Protein AF-A0A956KR50-F1 (afdb_monomer_lite)

Radius of gyration: 16.0 Å; chains: 1; bounding box: 27×36×49 Å

Structure (mmCIF, N/CA/C/O backbone):
data_AF-A0A956KR50-F1
#
_entry.id   AF-A0A956KR50-F1
#
loop_
_atom_site.group_PDB
_atom_site.id
_atom_site.type_symbol
_atom_site.label_atom_id
_atom_site.label_alt_id
_at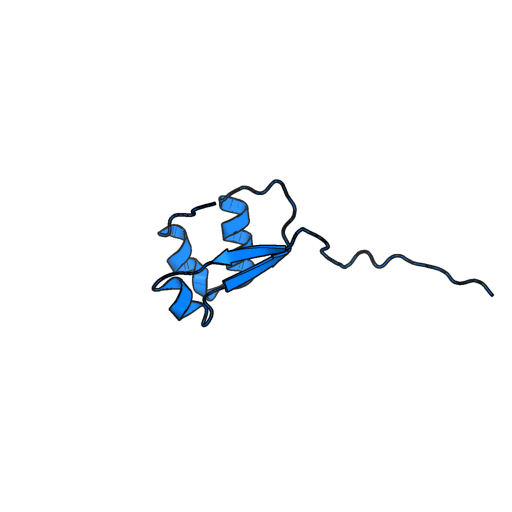om_site.label_comp_id
_atom_site.label_asym_id
_atom_site.label_entity_id
_atom_site.label_seq_id
_atom_site.pdbx_PDB_ins_code
_atom_site.Cartn_x
_atom_site.Cartn_y
_atom_site.Cartn_z
_atom_site.occupancy
_atom_site.B_iso_or_equiv
_atom_site.auth_seq_id
_atom_site.auth_comp_id
_atom_site.auth_asym_id
_atom_site.auth_atom_id
_atom_site.pdbx_PDB_model_num
ATOM 1 N N . MET A 1 1 ? -17.184 24.273 -37.558 1.00 56.03 1 MET A N 1
ATOM 2 C CA . MET A 1 1 ? -17.101 22.911 -36.995 1.00 56.03 1 MET A CA 1
ATOM 3 C C . MET A 1 1 ? -15.642 22.504 -37.015 1.00 56.03 1 MET A C 1
ATOM 5 O O . MET A 1 1 ? -15.150 22.153 -38.075 1.00 56.03 1 MET A O 1
ATOM 9 N N . THR A 1 2 ? -14.945 22.604 -35.890 1.00 51.25 2 THR A N 1
ATOM 10 C CA . THR A 1 2 ? -13.597 22.040 -35.741 1.00 51.25 2 THR A CA 1
ATOM 11 C C . THR A 1 2 ? -13.448 21.665 -34.277 1.00 51.25 2 THR A C 1
ATOM 13 O O . THR A 1 2 ? -13.272 22.511 -33.407 1.00 51.25 2 THR A O 1
ATOM 16 N N . GLN A 1 3 ? -13.677 20.383 -34.017 1.00 54.84 3 GLN A N 1
ATOM 17 C CA . GLN A 1 3 ? -13.494 19.739 -32.729 1.00 54.84 3 GLN A CA 1
ATOM 18 C C . GLN A 1 3 ? -11.992 19.458 -32.602 1.00 54.84 3 GLN A C 1
ATOM 20 O O . GLN A 1 3 ? -11.478 18.567 -33.272 1.00 54.84 3 GLN A O 1
ATOM 25 N N . SER A 1 4 ? -11.281 20.268 -31.814 1.00 52.56 4 SER A N 1
ATOM 26 C CA . SER A 1 4 ? -9.937 19.924 -31.343 1.00 52.56 4 SER A CA 1
ATOM 27 C C . SER A 1 4 ? -10.091 18.865 -30.261 1.00 52.56 4 SER A C 1
ATOM 29 O O . SER A 1 4 ? -10.425 19.177 -29.121 1.00 52.56 4 SER A O 1
ATOM 31 N N . SER A 1 5 ? -9.913 17.605 -30.641 1.00 56.19 5 SER A N 1
ATOM 32 C CA . SER A 1 5 ? -9.684 16.517 -29.699 1.00 56.19 5 SER A CA 1
ATOM 33 C C . SER A 1 5 ? -8.253 16.630 -29.189 1.00 56.19 5 SER A C 1
ATOM 35 O O . SER A 1 5 ? -7.321 16.176 -29.846 1.00 56.19 5 SER A O 1
ATOM 37 N N . ASP A 1 6 ? -8.090 17.268 -28.038 1.00 59.03 6 ASP A N 1
ATOM 38 C CA . ASP A 1 6 ? -6.897 17.113 -27.213 1.00 59.03 6 ASP A CA 1
ATOM 39 C C . ASP A 1 6 ? -7.118 15.856 -26.350 1.00 59.03 6 ASP A C 1
ATOM 41 O O . ASP A 1 6 ? -8.103 15.809 -25.603 1.00 59.03 6 ASP A O 1
ATOM 45 N N . PRO A 1 7 ? -6.331 14.775 -26.499 1.00 59.19 7 PRO A N 1
ATOM 46 C CA . PRO A 1 7 ? -6.391 13.674 -25.555 1.00 59.19 7 PRO A CA 1
ATOM 47 C C . PRO A 1 7 ? -5.732 14.122 -24.247 1.00 59.19 7 PRO A C 1
ATOM 49 O O . PRO A 1 7 ? -4.521 14.310 -24.195 1.00 59.19 7 PRO A O 1
ATOM 52 N N . ASP A 1 8 ? -6.544 14.272 -23.201 1.00 49.12 8 ASP A N 1
ATOM 53 C CA . ASP A 1 8 ? -6.107 14.542 -21.830 1.00 49.12 8 ASP A CA 1
ATOM 54 C C . ASP A 1 8 ? -4.979 13.568 -21.411 1.00 49.12 8 ASP A C 1
ATOM 56 O O . ASP A 1 8 ? -5.218 12.357 -21.332 1.00 49.12 8 ASP A O 1
ATOM 60 N N . PRO A 1 9 ? -3.745 14.041 -21.146 1.00 56.41 9 PRO A N 1
ATOM 61 C CA . PRO A 1 9 ? -2.628 13.171 -20.776 1.00 56.41 9 PRO A CA 1
ATOM 62 C C . PRO A 1 9 ? -2.618 12.787 -19.283 1.00 56.41 9 PRO A C 1
ATOM 64 O O . PRO A 1 9 ? -1.616 12.271 -18.791 1.00 56.41 9 PRO A O 1
ATOM 67 N N . THR A 1 10 ? -3.703 13.025 -18.539 1.00 54.50 10 THR A N 1
ATOM 68 C CA . THR A 1 10 ? -3.709 12.997 -17.064 1.00 54.50 10 THR A CA 1
ATOM 69 C C . THR A 1 10 ? -4.512 11.852 -16.459 1.00 54.50 10 THR A C 1
ATOM 71 O O . THR A 1 10 ? -4.786 11.848 -15.259 1.00 54.50 10 THR A O 1
ATOM 74 N N . SER A 1 11 ? -4.876 10.844 -17.250 1.00 51.12 11 SER A N 1
ATOM 75 C CA . SER A 1 11 ? -5.398 9.593 -16.698 1.00 51.12 11 SER A CA 1
ATOM 76 C C . SER A 1 11 ? -4.236 8.627 -16.477 1.00 51.12 11 SER A C 1
ATOM 78 O O . SER A 1 11 ? -3.687 8.140 -17.468 1.00 51.12 11 SER A O 1
ATOM 80 N N . PRO A 1 12 ? -3.849 8.299 -15.226 1.00 53.91 12 PRO A N 1
ATOM 81 C CA . PRO A 1 12 ? -2.981 7.159 -14.973 1.00 53.91 12 PRO A CA 1
ATOM 82 C C . PRO A 1 12 ? -3.774 5.887 -15.302 1.00 53.91 12 PRO A C 1
ATOM 84 O O . PRO A 1 12 ? -4.334 5.227 -14.428 1.00 53.91 12 PRO A O 1
ATOM 87 N N . SER A 1 13 ? -3.850 5.563 -16.594 1.00 58.00 13 SER A N 1
ATOM 88 C CA . SER A 1 13 ? -4.469 4.354 -17.150 1.00 58.00 13 SER A CA 1
ATOM 89 C C . SER A 1 13 ? -3.567 3.126 -16.975 1.00 58.00 13 SER A C 1
ATOM 91 O O . SER A 1 13 ? -3.607 2.198 -17.783 1.00 58.00 13 SER A O 1
ATOM 93 N N . GLY A 1 14 ? -2.733 3.120 -15.931 1.00 62.66 14 GLY A N 1
ATOM 94 C CA . GLY A 1 14 ? -2.004 1.933 -15.512 1.00 62.66 14 GLY A CA 1
ATOM 95 C C . GLY A 1 14 ? -2.992 0.854 -15.047 1.00 62.66 14 GLY A C 1
ATOM 96 O O . GLY A 1 14 ? -4.072 1.182 -14.537 1.00 62.66 14 GLY A O 1
ATOM 97 N N . PRO A 1 15 ? -2.682 -0.438 -15.234 1.00 71.75 15 PRO A N 1
ATOM 98 C CA . PRO A 1 15 ? -3.535 -1.522 -14.764 1.00 71.75 15 PRO A CA 1
ATOM 99 C C . PRO A 1 15 ? -3.835 -1.389 -13.263 1.00 71.75 15 PRO A C 1
ATOM 101 O O . PRO A 1 15 ? -2.956 -1.108 -12.447 1.00 71.75 15 PRO A O 1
ATOM 104 N N . ALA A 1 16 ? -5.096 -1.619 -12.892 1.00 81.50 16 ALA A N 1
ATOM 105 C CA . ALA A 1 16 ? -5.518 -1.599 -11.498 1.00 81.50 16 ALA A CA 1
ATOM 106 C C . ALA A 1 16 ? -5.003 -2.854 -10.775 1.00 81.50 16 ALA A C 1
ATOM 108 O O . ALA A 1 16 ? -5.523 -3.956 -10.969 1.00 81.50 16 ALA A O 1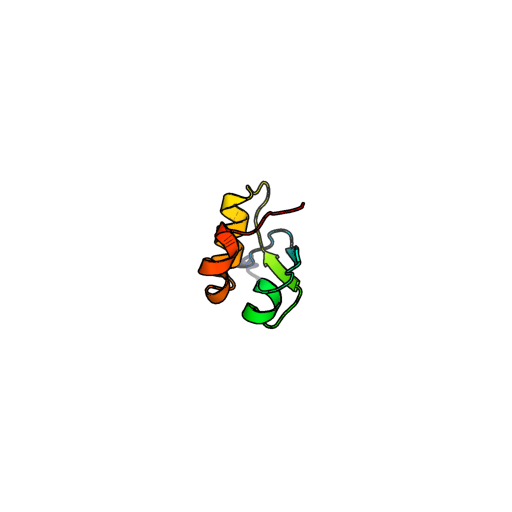
ATOM 109 N N . LEU A 1 17 ? -4.001 -2.684 -9.914 1.00 91.69 17 LEU A N 1
ATOM 110 C CA . LEU A 1 17 ? -3.499 -3.734 -9.038 1.00 91.69 17 LEU A CA 1
ATOM 111 C C . LEU A 1 17 ? -4.317 -3.773 -7.746 1.00 91.69 17 LEU A C 1
ATOM 113 O O . LEU A 1 17 ? -4.478 -2.771 -7.045 1.00 91.69 17 LEU A O 1
ATOM 117 N N . ARG A 1 18 ? -4.815 -4.963 -7.414 1.00 94.12 18 ARG A N 1
ATOM 118 C CA . ARG A 1 18 ? -5.569 -5.220 -6.188 1.00 94.12 18 ARG A CA 1
ATOM 119 C C . ARG A 1 18 ? -4.630 -5.731 -5.099 1.00 94.12 18 ARG A C 1
ATOM 121 O O . ARG A 1 18 ? -4.065 -6.811 -5.232 1.00 94.12 18 ARG A O 1
ATOM 128 N N . VAL A 1 19 ? -4.497 -4.973 -4.014 1.00 94.25 19 VAL A N 1
ATOM 129 C CA . VAL A 1 19 ? -3.638 -5.311 -2.871 1.00 94.25 19 VAL A CA 1
ATOM 130 C C . VAL A 1 19 ? -4.511 -5.692 -1.683 1.00 94.25 19 VAL A C 1
ATOM 132 O O . VAL A 1 19 ? -5.366 -4.916 -1.260 1.00 94.25 19 VAL A O 1
ATOM 135 N N . LEU A 1 20 ? -4.289 -6.884 -1.133 1.00 96.00 2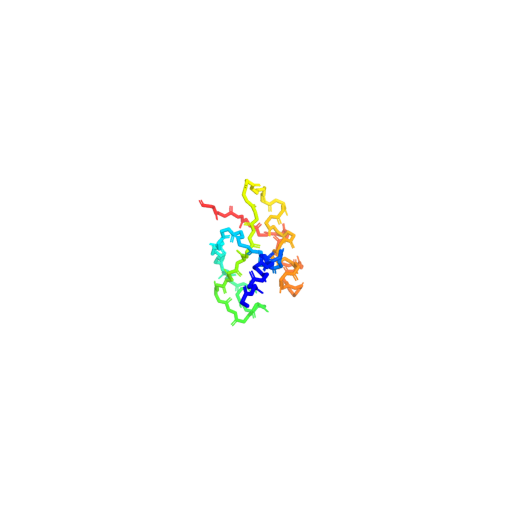0 LEU A N 1
ATOM 136 C CA . LEU A 1 20 ? -5.023 -7.385 0.028 1.00 96.00 20 LEU A CA 1
ATOM 137 C C . LEU A 1 20 ? -4.225 -7.158 1.311 1.00 96.00 20 LEU A C 1
ATOM 139 O O . LEU A 1 20 ? -3.054 -7.525 1.404 1.00 96.00 20 LEU A O 1
ATOM 143 N N . LEU A 1 21 ? -4.878 -6.566 2.309 1.00 94.56 21 LEU A N 1
ATOM 144 C CA . LEU A 1 21 ? -4.292 -6.250 3.605 1.00 94.56 21 LEU A CA 1
ATOM 145 C C . LEU A 1 21 ? -4.803 -7.208 4.679 1.00 94.56 21 LEU A C 1
ATOM 147 O O . LEU A 1 21 ? -6.003 -7.459 4.813 1.00 94.56 21 LEU A O 1
ATOM 151 N N . PHE A 1 22 ? -3.879 -7.687 5.509 1.00 94.50 22 PHE A N 1
ATOM 152 C CA . PHE A 1 22 ? -4.156 -8.634 6.585 1.00 94.50 22 PHE A CA 1
ATOM 153 C C . PHE A 1 22 ? -3.715 -8.084 7.945 1.00 94.50 22 PHE A C 1
ATOM 155 O O . PHE A 1 22 ? -2.886 -7.175 8.037 1.00 94.50 22 PHE A O 1
ATOM 162 N N . ALA A 1 23 ? -4.276 -8.660 9.011 1.00 93.56 23 ALA A N 1
ATOM 163 C CA . ALA A 1 23 ? -3.903 -8.394 10.401 1.00 93.56 23 ALA A CA 1
ATOM 164 C C . ALA A 1 23 ? -3.799 -6.885 10.728 1.00 93.56 23 ALA A C 1
ATOM 166 O O . ALA A 1 23 ? -4.732 -6.123 10.460 1.00 93.56 23 ALA A O 1
ATOM 167 N N . GLY A 1 24 ? -2.673 -6.451 11.306 1.00 91.94 24 GLY A N 1
ATOM 168 C CA . GLY A 1 24 ? -2.462 -5.069 11.740 1.00 91.94 24 GLY A CA 1
ATOM 169 C C . GLY A 1 24 ? -2.456 -4.042 10.603 1.00 91.94 24 GLY A C 1
ATOM 170 O O . GLY A 1 24 ? -2.826 -2.894 10.831 1.00 91.94 24 GLY A O 1
ATOM 171 N N . LEU A 1 25 ? -2.102 -4.425 9.367 1.00 92.00 25 LEU A N 1
ATOM 172 C CA . LEU A 1 25 ? -2.177 -3.508 8.220 1.00 92.00 25 LEU A CA 1
ATOM 173 C C . LEU A 1 25 ? -3.626 -3.181 7.856 1.00 92.00 25 LEU A C 1
ATOM 175 O O . LEU A 1 25 ? -3.938 -2.022 7.611 1.00 92.00 25 LEU A O 1
ATOM 179 N N . ARG A 1 26 ? -4.527 -4.172 7.900 1.00 94.31 26 ARG A N 1
ATOM 180 C CA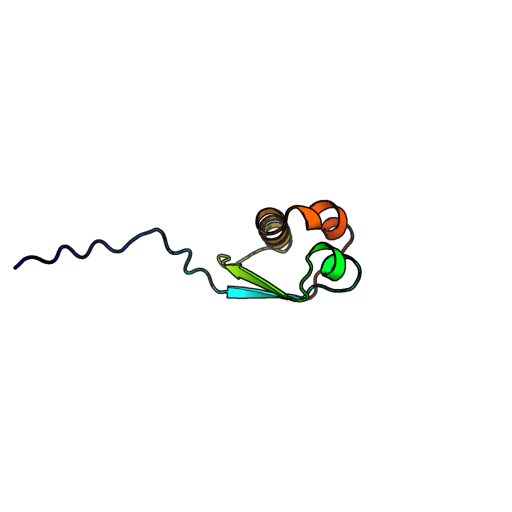 . ARG A 1 26 ? -5.964 -3.952 7.668 1.00 94.31 26 ARG A CA 1
ATOM 181 C C . ARG A 1 26 ? -6.562 -2.989 8.691 1.00 94.31 26 ARG A C 1
ATOM 183 O O . ARG A 1 26 ? -7.350 -2.122 8.335 1.00 94.31 26 ARG A O 1
ATOM 190 N N . GLN A 1 27 ? -6.192 -3.148 9.963 1.00 92.38 27 GLN A N 1
ATOM 191 C CA . GLN A 1 27 ? -6.663 -2.268 11.036 1.00 92.38 27 GLN A CA 1
ATOM 192 C C . GLN A 1 27 ? -6.184 -0.827 10.829 1.00 92.38 27 GLN A C 1
ATOM 194 O O . GLN A 1 27 ? -6.978 0.095 10.966 1.00 92.38 27 GLN A O 1
ATOM 199 N N . ARG A 1 28 ? -4.916 -0.643 10.439 1.00 91.12 28 ARG A N 1
ATOM 200 C CA . ARG A 1 28 ? -4.339 0.679 10.148 1.00 91.12 28 ARG A CA 1
ATOM 201 C C . ARG A 1 28 ? -4.926 1.333 8.897 1.00 91.12 28 ARG A C 1
ATOM 203 O O . ARG A 1 28 ? -5.140 2.538 8.895 1.00 91.12 28 ARG A O 1
ATOM 210 N N . ALA A 1 29 ? -5.198 0.553 7.853 1.00 90.56 29 ALA A N 1
ATOM 211 C CA . ALA A 1 29 ? -5.786 1.056 6.611 1.00 90.56 29 ALA A CA 1
ATOM 212 C C . ALA A 1 29 ? -7.291 1.342 6.723 1.00 90.56 29 ALA A C 1
ATOM 214 O O . ALA A 1 29 ? -7.839 2.054 5.889 1.00 90.56 29 ALA A O 1
ATOM 215 N N . GLY A 1 30 ? -7.986 0.726 7.686 1.00 94.00 30 GLY A N 1
ATOM 2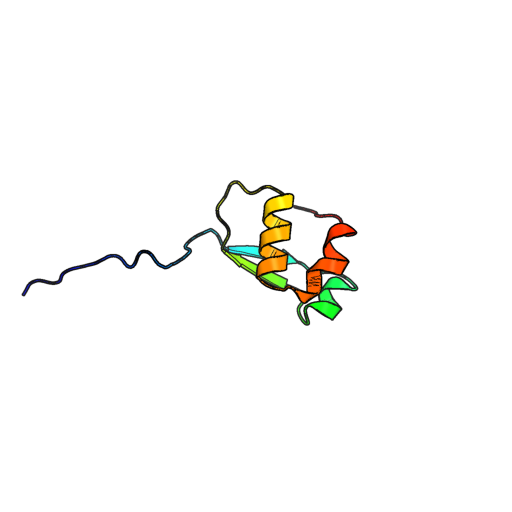16 C CA . GLY A 1 30 ? -9.451 0.757 7.773 1.00 94.00 30 GLY A CA 1
ATOM 217 C C . GLY A 1 30 ? -10.164 -0.050 6.676 1.00 94.00 30 GLY A C 1
ATOM 218 O O . GLY A 1 30 ? -11.389 -0.114 6.658 1.00 94.00 30 GLY A O 1
ATOM 219 N N . THR A 1 31 ? -9.414 -0.701 5.782 1.00 93.56 31 THR A N 1
ATOM 220 C CA . THR A 1 31 ? -9.919 -1.514 4.669 1.00 93.56 31 THR A CA 1
ATOM 221 C C . THR A 1 31 ? -9.079 -2.779 4.491 1.00 93.56 31 THR A C 1
ATOM 223 O O . THR A 1 31 ? -7.893 -2.813 4.821 1.00 93.56 31 THR A O 1
ATOM 226 N N . ALA A 1 32 ? -9.704 -3.840 3.977 1.00 95.25 32 ALA A N 1
ATOM 227 C CA . ALA A 1 32 ? -9.045 -5.101 3.627 1.00 95.25 32 ALA A CA 1
ATOM 228 C C . ALA A 1 32 ? -8.409 -5.088 2.230 1.00 95.25 32 ALA A C 1
ATOM 230 O O . ALA A 1 32 ? -7.635 -5.985 1.906 1.00 95.25 32 ALA A O 1
ATOM 231 N N . GLU A 1 33 ? -8.754 -4.104 1.403 1.00 94.88 33 GLU A N 1
ATOM 232 C CA . GLU A 1 33 ? -8.360 -4.040 0.001 1.00 94.88 33 GLU A CA 1
ATOM 233 C C . GLU A 1 33 ? -7.989 -2.609 -0.382 1.00 94.88 33 GLU A C 1
ATOM 235 O O . GLU A 1 33 ? -8.703 -1.665 -0.036 1.00 94.88 33 GLU A O 1
ATOM 240 N N . LEU A 1 34 ? -6.897 -2.482 -1.137 1.00 92.88 34 LEU A N 1
ATOM 241 C CA . LEU A 1 34 ? -6.505 -1.274 -1.851 1.00 92.88 34 LEU A CA 1
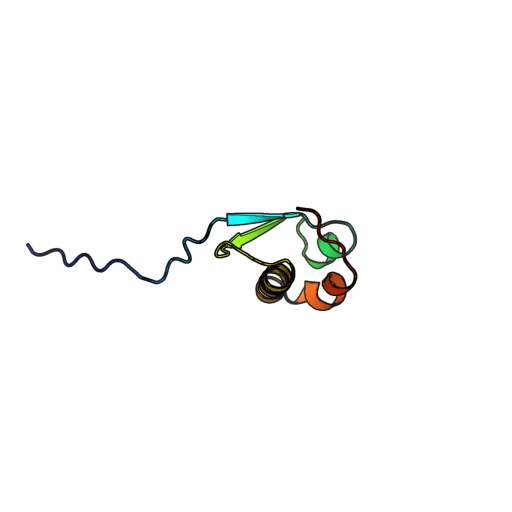ATOM 242 C C . LEU A 1 34 ? -6.504 -1.546 -3.353 1.00 92.88 34 LEU A C 1
ATOM 244 O O . LEU A 1 34 ? -6.151 -2.640 -3.802 1.00 92.88 34 LEU A O 1
ATOM 248 N N . ARG A 1 35 ? -6.857 -0.524 -4.129 1.00 93.06 35 ARG A N 1
ATOM 249 C CA . ARG A 1 35 ? -6.698 -0.518 -5.583 1.00 93.06 35 ARG A CA 1
ATOM 250 C C . ARG A 1 35 ? -5.673 0.538 -5.940 1.00 93.06 35 ARG A C 1
ATOM 252 O O . ARG A 1 35 ? -5.859 1.700 -5.595 1.00 93.06 35 ARG A O 1
ATOM 259 N N . LEU A 1 36 ? -4.602 0.116 -6.596 1.00 91.69 36 LEU A N 1
ATOM 260 C CA . LEU A 1 36 ? -3.516 0.991 -7.011 1.00 91.69 36 LEU A CA 1
ATOM 261 C C . LEU A 1 36 ? -3.453 1.018 -8.532 1.00 91.69 36 LEU A C 1
ATOM 263 O O . LEU A 1 36 ? -3.420 -0.038 -9.162 1.00 91.69 36 LEU A O 1
ATOM 267 N N . SER A 1 37 ? -3.410 2.214 -9.107 1.00 90.31 37 SER A N 1
ATOM 268 C CA . SER A 1 37 ? -2.996 2.391 -10.496 1.00 90.31 37 SER A CA 1
ATOM 269 C C . SER A 1 37 ? -1.473 2.399 -10.522 1.00 90.31 37 SER A C 1
ATOM 271 O O . SER A 1 37 ? -0.854 3.297 -9.953 1.00 90.31 37 SER A O 1
ATOM 273 N N . VAL A 1 38 ? -0.878 1.372 -11.122 1.00 88.38 38 VAL A N 1
ATOM 274 C CA . VAL A 1 38 ? 0.577 1.207 -11.234 1.00 88.38 38 VAL A CA 1
ATOM 275 C C . VAL A 1 38 ? 0.934 0.823 -12.658 1.00 88.38 38 VAL A C 1
ATOM 277 O O . VAL A 1 38 ? 0.184 0.097 -13.309 1.00 88.38 38 VAL A O 1
ATOM 280 N N . ASP A 1 39 ? 2.090 1.274 -13.125 1.00 88.12 39 ASP A N 1
ATOM 281 C CA . ASP A 1 39 ? 2.645 0.819 -14.395 1.00 88.12 39 ASP A CA 1
ATOM 282 C C . ASP A 1 39 ? 3.367 -0.520 -14.200 1.00 88.12 39 ASP A C 1
ATOM 284 O O . ASP A 1 39 ? 3.977 -0.771 -13.159 1.00 88.12 39 ASP A O 1
ATOM 288 N N . LEU A 1 40 ? 3.270 -1.406 -15.195 1.00 84.50 40 LEU A N 1
ATOM 289 C CA . LEU A 1 40 ? 3.934 -2.711 -15.197 1.00 84.50 40 LEU A CA 1
ATOM 290 C C . LEU A 1 40 ? 5.021 -2.754 -16.285 1.00 84.50 40 LEU A C 1
ATOM 292 O O . LEU A 1 40 ? 4.812 -2.193 -17.362 1.00 84.50 40 LEU A O 1
ATOM 296 N N . PRO A 1 41 ? 6.138 -3.474 -16.066 1.00 89.06 41 PRO A N 1
ATOM 297 C CA . PRO A 1 41 ? 6.445 -4.307 -14.899 1.00 89.06 41 PRO A CA 1
ATOM 298 C C . PRO A 1 41 ? 6.818 -3.484 -13.655 1.00 89.06 41 PRO A C 1
ATOM 300 O O . PRO A 1 41 ? 7.395 -2.412 -13.767 1.00 89.06 41 PRO A O 1
ATOM 303 N N . LEU A 1 42 ? 6.509 -4.025 -12.475 1.00 90.25 42 LEU A N 1
ATOM 304 C CA . LEU A 1 42 ? 6.726 -3.385 -11.176 1.00 90.25 42 LEU A CA 1
ATOM 305 C C . LEU A 1 42 ? 7.469 -4.345 -10.242 1.00 90.25 42 LEU A C 1
ATOM 307 O O . LEU A 1 42 ? 7.135 -5.529 -10.151 1.00 90.25 42 LEU A O 1
ATOM 311 N N . THR A 1 43 ? 8.451 -3.839 -9.508 1.00 92.81 43 THR A N 1
ATOM 312 C CA . THR A 1 43 ? 9.132 -4.572 -8.438 1.00 92.81 43 THR A CA 1
ATOM 313 C C . THR A 1 43 ? 8.348 -4.510 -7.125 1.00 92.81 43 THR A C 1
ATOM 315 O O . THR A 1 43 ? 7.550 -3.609 -6.871 1.00 92.81 43 THR A O 1
ATOM 318 N N . VAL A 1 44 ? 8.623 -5.441 -6.207 1.00 91.81 44 VAL A N 1
ATOM 319 C CA . VAL A 1 44 ? 8.029 -5.407 -4.858 1.00 91.81 44 VAL A CA 1
ATOM 320 C C . VAL A 1 44 ? 8.409 -4.127 -4.097 1.00 91.81 44 VAL A C 1
ATOM 322 O O . VAL A 1 44 ? 7.618 -3.636 -3.293 1.00 91.81 44 VAL A O 1
ATOM 325 N N . ALA A 1 45 ? 9.602 -3.574 -4.335 1.00 92.38 45 ALA A N 1
ATOM 326 C CA . ALA A 1 45 ? 10.026 -2.322 -3.715 1.00 92.38 45 ALA A CA 1
ATOM 327 C C . ALA A 1 45 ? 9.181 -1.138 -4.211 1.00 92.38 45 ALA A C 1
ATOM 329 O O . ALA A 1 45 ? 8.667 -0.374 -3.397 1.00 92.38 45 ALA A O 1
ATOM 330 N N . GLU A 1 46 ? 8.966 -1.036 -5.524 1.00 93.06 46 GLU A N 1
ATOM 331 C CA . GLU A 1 46 ? 8.112 -0.001 -6.121 1.00 93.06 46 GLU A CA 1
ATOM 332 C C . GLU A 1 46 ? 6.647 -0.165 -5.695 1.00 93.06 46 GLU A C 1
ATOM 334 O O . GLU A 1 46 ? 5.992 0.824 -5.373 1.00 93.06 46 GLU A O 1
ATOM 339 N N . LEU A 1 47 ? 6.151 -1.403 -5.565 1.00 92.31 47 LEU A N 1
ATOM 340 C CA . LEU A 1 47 ? 4.823 -1.671 -5.001 1.00 92.31 47 LEU A CA 1
ATOM 341 C C . LEU A 1 47 ? 4.680 -1.121 -3.582 1.00 92.31 47 LEU A C 1
ATOM 343 O O . LEU A 1 47 ? 3.679 -0.485 -3.262 1.00 92.31 47 LEU A O 1
ATOM 347 N N . ARG A 1 48 ? 5.673 -1.351 -2.717 1.00 92.94 48 ARG A N 1
ATOM 348 C CA . ARG A 1 48 ? 5.651 -0.829 -1.342 1.00 92.94 48 ARG A CA 1
ATOM 349 C C . ARG A 1 48 ? 5.607 0.691 -1.335 1.00 92.94 48 ARG A C 1
ATOM 351 O O . ARG A 1 48 ? 4.808 1.254 -0.597 1.00 92.94 48 ARG A O 1
ATOM 358 N N . GLN A 1 49 ? 6.408 1.339 -2.180 1.00 92.81 49 GLN A N 1
ATOM 359 C CA . GLN A 1 49 ? 6.389 2.795 -2.321 1.00 92.81 49 GLN A CA 1
ATOM 360 C C . GLN A 1 49 ? 5.020 3.294 -2.797 1.00 92.81 49 GLN A C 1
ATOM 362 O O . GLN A 1 49 ? 4.487 4.229 -2.209 1.00 92.81 49 GLN A O 1
ATOM 367 N N . ALA A 1 50 ? 4.400 2.629 -3.776 1.00 92.56 50 ALA A N 1
ATOM 368 C CA . ALA A 1 50 ? 3.057 2.974 -4.242 1.00 92.56 50 ALA A CA 1
ATOM 369 C C . ALA A 1 50 ? 1.994 2.818 -3.137 1.00 92.56 50 ALA A C 1
ATOM 371 O O . ALA A 1 50 ? 1.147 3.695 -2.966 1.00 92.56 50 ALA A O 1
ATOM 372 N N . VAL A 1 51 ? 2.060 1.745 -2.336 1.00 93.00 51 VAL A N 1
ATOM 373 C CA . VAL A 1 51 ? 1.163 1.554 -1.181 1.00 93.00 51 VAL A CA 1
ATOM 374 C C . VAL A 1 51 ? 1.381 2.647 -0.129 1.00 93.00 51 VAL A C 1
ATOM 376 O O . VAL A 1 51 ? 0.404 3.178 0.388 1.00 93.00 51 VAL A O 1
ATOM 379 N N . ILE A 1 52 ? 2.633 2.997 0.188 1.00 93.75 52 ILE A N 1
ATOM 380 C CA . ILE A 1 52 ? 2.964 4.041 1.175 1.00 93.75 52 ILE A CA 1
ATOM 381 C C . ILE A 1 52 ? 2.508 5.416 0.685 1.00 93.75 52 ILE A C 1
ATOM 383 O O . ILE A 1 52 ? 1.930 6.173 1.460 1.00 93.75 52 ILE A O 1
ATOM 387 N N . ALA A 1 53 ? 2.715 5.727 -0.595 1.00 92.31 53 ALA A N 1
ATOM 388 C CA . ALA A 1 53 ? 2.261 6.976 -1.197 1.00 92.31 53 ALA A CA 1
ATOM 389 C C . ALA A 1 53 ? 0.728 7.103 -1.151 1.00 92.31 53 ALA A C 1
ATOM 391 O O . ALA A 1 53 ? 0.214 8.176 -0.844 1.00 92.31 53 ALA A O 1
ATOM 392 N N . ALA A 1 54 ? -0.000 6.007 -1.395 1.00 90.44 54 ALA A N 1
ATOM 393 C CA . ALA A 1 54 ? -1.460 5.978 -1.304 1.00 90.44 54 ALA A CA 1
ATOM 394 C C . ALA A 1 54 ? -1.978 5.975 0.150 1.00 90.44 54 ALA A C 1
ATOM 396 O O . ALA A 1 54 ? -3.014 6.570 0.440 1.00 90.44 54 ALA A O 1
ATOM 397 N N . HIS A 1 55 ? -1.263 5.320 1.071 1.00 91.38 55 HIS A N 1
ATOM 398 C CA . HIS A 1 55 ? -1.615 5.213 2.488 1.00 91.38 55 HIS A CA 1
ATOM 399 C C . HIS A 1 55 ? -0.380 5.317 3.404 1.00 91.38 55 HIS A C 1
ATOM 401 O O . HIS A 1 55 ? 0.145 4.297 3.869 1.00 91.38 55 HIS A O 1
ATOM 407 N N . PRO A 1 56 ? 0.033 6.548 3.772 1.00 91.75 56 PRO A N 1
ATOM 408 C CA . PRO A 1 56 ? 1.234 6.785 4.582 1.00 91.75 56 PRO A CA 1
ATOM 409 C C . PRO A 1 56 ? 1.217 6.097 5.953 1.00 91.75 56 PRO A C 1
ATOM 411 O O . PRO A 1 56 ? 2.257 5.682 6.456 1.00 91.75 56 PRO A O 1
ATOM 414 N N . ALA A 1 57 ? 0.030 5.894 6.535 1.00 89.88 57 ALA A N 1
ATOM 415 C CA . ALA A 1 57 ? -0.156 5.198 7.813 1.00 89.88 57 ALA A CA 1
ATOM 416 C C . ALA A 1 57 ? 0.301 3.722 7.801 1.00 89.88 57 ALA A C 1
ATOM 418 O O . ALA A 1 57 ? 0.387 3.091 8.855 1.00 89.88 57 ALA A O 1
ATOM 419 N N . LEU A 1 58 ? 0.571 3.147 6.623 1.00 90.88 58 LEU A N 1
ATOM 420 C CA . LEU A 1 58 ? 1.058 1.774 6.482 1.00 90.88 58 LEU A CA 1
ATOM 421 C C . LEU A 1 58 ? 2.585 1.665 6.447 1.00 90.88 58 LEU A C 1
ATOM 423 O O . LEU A 1 58 ? 3.081 0.542 6.544 1.00 90.88 58 LEU A O 1
ATOM 427 N N . ALA A 1 59 ? 3.318 2.783 6.357 1.00 90.88 59 ALA A N 1
ATOM 428 C CA . ALA A 1 59 ? 4.777 2.798 6.220 1.00 90.88 59 ALA A CA 1
ATOM 429 C C . ALA A 1 59 ? 5.483 1.962 7.299 1.00 90.88 59 ALA A C 1
ATOM 431 O O . ALA A 1 59 ? 6.177 1.005 6.969 1.00 90.88 59 ALA A O 1
ATOM 432 N N . GLU A 1 60 ? 5.207 2.230 8.579 1.00 86.56 60 GLU A N 1
ATOM 433 C CA . GLU A 1 60 ? 5.841 1.519 9.704 1.00 86.56 60 GLU A CA 1
ATOM 434 C C . GLU A 1 60 ? 5.542 0.010 9.727 1.00 86.56 60 GLU A C 1
ATOM 436 O O . GLU A 1 60 ? 6.315 -0.785 10.256 1.00 86.56 60 GLU A O 1
ATOM 441 N N . GLY A 1 61 ? 4.401 -0.414 9.176 1.00 84.62 61 GLY A N 1
ATOM 442 C CA . GLY A 1 61 ? 4.004 -1.820 9.179 1.00 84.62 61 GLY A CA 1
ATOM 443 C C . GLY A 1 61 ? 4.513 -2.605 7.974 1.00 84.62 61 GLY A C 1
ATOM 444 O O . GLY A 1 61 ? 4.639 -3.827 8.058 1.00 84.62 61 GLY A O 1
ATOM 445 N N . LEU A 1 62 ? 4.763 -1.936 6.848 1.00 87.44 62 LEU A N 1
ATOM 446 C CA . LEU A 1 62 ? 5.047 -2.597 5.579 1.00 87.44 62 LEU A CA 1
ATOM 447 C C . LEU A 1 62 ? 6.411 -3.281 5.574 1.00 87.44 62 LEU A C 1
ATOM 449 O O . LEU A 1 62 ? 6.484 -4.422 5.119 1.00 87.44 62 LEU A O 1
ATOM 453 N N . ASP A 1 63 ? 7.458 -2.654 6.106 1.00 84.69 63 ASP A N 1
ATOM 454 C CA . ASP A 1 63 ? 8.834 -3.180 6.041 1.00 84.69 63 ASP A CA 1
ATOM 455 C C . ASP A 1 63 ? 9.005 -4.552 6.710 1.00 84.69 63 ASP A C 1
ATOM 457 O O . ASP A 1 63 ? 9.831 -5.362 6.292 1.00 84.69 63 ASP A O 1
ATOM 461 N N . HIS A 1 64 ? 8.160 -4.869 7.690 1.00 86.88 64 HIS A N 1
ATOM 462 C CA . HIS A 1 64 ? 8.153 -6.162 8.378 1.00 86.88 64 HIS A CA 1
ATOM 463 C C . HIS A 1 64 ? 7.199 -7.194 7.753 1.00 86.88 64 HIS A C 1
ATOM 465 O O . HIS A 1 64 ? 7.157 -8.349 8.185 1.00 86.88 64 HIS A O 1
ATOM 471 N N . CYS A 1 65 ? 6.421 -6.806 6.742 1.00 90.25 65 CYS A N 1
ATOM 472 C CA . CYS A 1 65 ? 5.450 -7.679 6.092 1.00 90.25 65 CYS A CA 1
ATOM 473 C C . CYS A 1 65 ? 6.046 -8.409 4.886 1.00 90.25 65 CYS A C 1
ATOM 475 O O . CYS A 1 65 ? 6.838 -7.862 4.117 1.00 90.25 65 CYS A O 1
ATOM 477 N N . ARG A 1 66 ? 5.603 -9.652 4.678 1.00 92.06 66 ARG A N 1
ATOM 478 C CA . ARG A 1 66 ? 5.889 -10.421 3.461 1.00 92.06 66 ARG A CA 1
ATOM 479 C C . ARG A 1 66 ? 4.866 -10.081 2.380 1.00 92.06 66 ARG A C 1
ATOM 481 O O . ARG A 1 66 ? 3.708 -9.818 2.691 1.00 92.06 66 ARG A O 1
ATOM 488 N N . VAL A 1 67 ? 5.303 -10.115 1.125 1.00 92.06 67 VAL A N 1
ATOM 489 C CA . VAL A 1 67 ? 4.436 -9.940 -0.045 1.00 92.06 67 VAL A CA 1
ATOM 490 C C . VAL A 1 67 ? 4.225 -11.302 -0.693 1.00 92.06 67 VAL A C 1
ATOM 492 O O . VAL A 1 67 ? 5.188 -12.032 -0.917 1.00 92.06 67 VAL A O 1
ATOM 495 N N . ALA A 1 68 ? 2.965 -11.628 -0.958 1.00 92.62 68 ALA A N 1
ATOM 496 C CA . ALA A 1 68 ? 2.554 -12.754 -1.784 1.00 92.62 68 ALA A CA 1
ATOM 497 C C . ALA A 1 68 ? 1.922 -12.180 -3.057 1.00 92.62 68 ALA A C 1
ATOM 499 O O . ALA A 1 68 ? 1.123 -11.245 -2.957 1.00 92.62 68 ALA A O 1
ATOM 500 N N . ILE A 1 69 ? 2.331 -12.700 -4.216 1.00 86.75 69 ILE A N 1
ATOM 501 C CA . ILE A 1 69 ? 1.831 -12.320 -5.544 1.00 86.75 69 ILE A CA 1
ATOM 502 C C . ILE A 1 69 ? 1.014 -13.486 -6.083 1.00 86.75 69 ILE A C 1
ATOM 504 O O . ILE A 1 69 ? 1.538 -14.622 -6.005 1.00 86.75 69 ILE A O 1
#

Sequence (69 aa):
MTQSSDPDPTSPSGPALRVLLFAGLRQRAGTAELRLSVDLPLTVAELRQAVIAAHPALAEGLDHCRVAI

Foldseek 3Di:
DDDPPDPDPPDLPADWDKDADDDPLCVQVVHRIDTFRDHPPDDPVRVLVRVCVVPVSCNVVPVPDDDDD

Secondary structure (DSSP, 8-state):
--------TT-----EEEEE--HHHHHHHSSSEEEEE--SS--HHHHHHHHHHH-GGGHHHHTT-----

pLDDT: mean 83.68, std 14.81, range [49.12, 96.0]